Protein AF-A0A091F8K5-F1 (afdb_monomer_lite)

pLDDT: mean 88.26, std 11.59, range [52.06, 98.56]

Foldseek 3Di:
DVVLVVLLVVQVVVCVVVVHDLQDDDPVQWDADPPRHIDGHRCPPCCVVVVVQWDDDVPDDTHSVVPDDPCVVPVDD

Sequence (77 aa):
LLGVGAQIASGMRFLARLNFVHRDLATRNCLVGDGFTVKVADFGMSRNLYAADYYRVRGRALLPIRWMAWECILMVR

InterPro domains:
  IPR000719 Protein kinase domain [PS50011] (1-77)
  IPR001245 Serine-threonine/tyrosine-protein kinase, catalytic domain [PF07714] (2-73)
  IPR002011 Tyrosine-protein kinase, receptor class II, conserved site [PS00239] (48-56)
  IPR008266 Tyrosine-protein kinase, active site [PS00109] (20-32)
  IPR011009 Protein kinase-like domain superfamily [SSF56112] (5-74)
  IPR020635 Tyrosine-protein kinase, catalytic domain [SM00219] (1-77)
  IPR050122 Receptor Tyrosine Kinase [PTHR24416] (1-73)

Secondary structure (DSSP, 8-state):
-HHHHHHHHHHHHHHHHTT---S--SGGGEEEEGGGEEEE---TT-TTTTGGGSEE-TTS-EE-TTTS-HHHHHS--

Radius of gyration: 13.9 Å; chains: 1; bounding box: 33×27×39 Å

Structure (mmCIF, N/CA/C/O backbone):
data_AF-A0A091F8K5-F1
#
_entry.id   AF-A0A091F8K5-F1
#
loop_
_atom_site.group_PDB
_atom_site.id
_atom_site.type_symbol
_atom_site.label_atom_id
_atom_site.label_alt_id
_atom_site.label_comp_id
_atom_site.label_asym_id
_atom_site.label_entity_id
_atom_site.label_seq_id
_atom_site.pdbx_PDB_ins_code
_atom_site.Cartn_x
_atom_site.Cartn_y
_atom_site.Cartn_z
_atom_site.occupancy
_atom_site.B_iso_or_equiv
_atom_site.auth_seq_id
_atom_site.auth_comp_id
_atom_site.auth_asym_id
_atom_site.auth_atom_id
_atom_site.pdbx_PDB_model_num
ATOM 1 N N . LEU A 1 1 ? -12.999 -8.444 9.151 1.00 67.44 1 LEU A N 1
ATOM 2 C CA . LEU A 1 1 ? -12.225 -8.201 7.904 1.00 67.44 1 LEU A CA 1
ATOM 3 C C . LEU A 1 1 ? -12.752 -7.022 7.081 1.00 67.44 1 LEU A C 1
ATOM 5 O O . LEU A 1 1 ? -11.943 -6.183 6.709 1.00 67.44 1 LEU A O 1
ATOM 9 N N . LEU A 1 2 ? -14.067 -6.888 6.848 1.00 90.06 2 LEU A N 1
ATOM 10 C CA . LEU A 1 2 ? -14.634 -5.770 6.064 1.00 90.06 2 LEU A CA 1
ATOM 11 C C . LEU A 1 2 ? -14.208 -4.373 6.561 1.00 90.06 2 LEU A C 1
ATOM 13 O O . LEU A 1 2 ? -13.835 -3.528 5.753 1.00 90.06 2 LEU A O 1
ATOM 17 N N . GLY A 1 3 ? -14.167 -4.153 7.881 1.00 94.38 3 GLY A N 1
ATOM 18 C CA . GLY A 1 3 ? -13.724 -2.876 8.459 1.00 94.38 3 GLY A CA 1
ATOM 19 C C . GLY A 1 3 ? -12.258 -2.523 8.174 1.00 94.38 3 GLY A C 1
ATOM 20 O O . GLY A 1 3 ? -11.933 -1.354 8.004 1.00 94.38 3 GLY A O 1
ATOM 21 N N . VAL A 1 4 ? -11.376 -3.520 8.056 1.00 95.88 4 VAL A N 1
ATOM 22 C CA . VAL A 1 4 ? -9.965 -3.307 7.687 1.00 95.88 4 VAL A CA 1
ATOM 23 C C . VAL A 1 4 ? -9.856 -2.91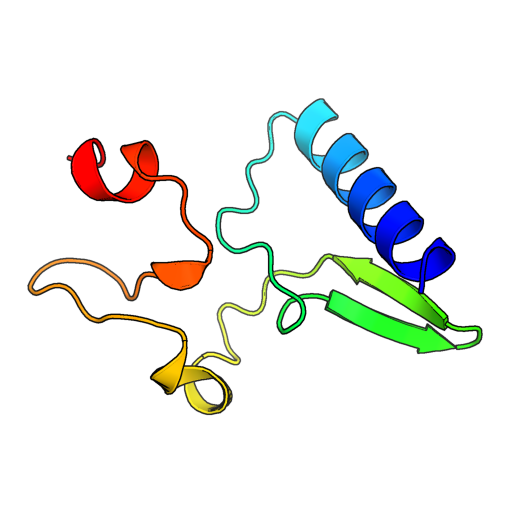0 6.215 1.00 95.88 4 VAL A C 1
ATOM 25 O O . VAL A 1 4 ? -9.214 -1.915 5.888 1.00 95.88 4 VAL A O 1
ATOM 28 N N . GLY A 1 5 ? -10.546 -3.634 5.327 1.00 96.88 5 GLY A N 1
ATOM 29 C CA . GLY A 1 5 ? -10.568 -3.314 3.897 1.00 96.88 5 GLY A CA 1
ATOM 30 C C . GLY A 1 5 ? -11.138 -1.920 3.608 1.00 96.88 5 GLY A C 1
ATOM 31 O O . GLY A 1 5 ? -10.585 -1.184 2.793 1.00 96.88 5 GLY A O 1
ATOM 32 N N . ALA A 1 6 ? -12.191 -1.517 4.327 1.00 98.19 6 ALA A N 1
ATOM 33 C CA . ALA A 1 6 ? -12.795 -0.192 4.189 1.00 98.19 6 ALA A CA 1
ATOM 34 C C . ALA A 1 6 ? -11.831 0.947 4.572 1.00 98.19 6 ALA A C 1
ATOM 36 O O . ALA A 1 6 ? -11.786 1.972 3.890 1.00 98.19 6 ALA A O 1
ATOM 37 N N . GLN A 1 7 ? -11.025 0.763 5.622 1.00 98.31 7 GLN A N 1
ATOM 38 C CA . GLN A 1 7 ? -10.009 1.742 6.025 1.00 98.31 7 GLN A CA 1
ATOM 39 C C . GLN A 1 7 ? -8.921 1.903 4.955 1.00 98.31 7 GLN A C 1
ATOM 41 O O . GLN A 1 7 ? -8.595 3.032 4.583 1.00 98.31 7 GLN A O 1
ATOM 46 N N . ILE A 1 8 ? -8.427 0.793 4.394 1.00 97.94 8 ILE A N 1
ATOM 47 C CA . ILE A 1 8 ? -7.443 0.808 3.298 1.00 97.94 8 ILE A CA 1
ATOM 48 C C . ILE A 1 8 ? -8.017 1.536 2.075 1.00 97.94 8 ILE A C 1
ATOM 50 O O . ILE A 1 8 ? -7.372 2.433 1.531 1.00 97.94 8 ILE A O 1
ATOM 54 N N . ALA A 1 9 ? -9.253 1.215 1.677 1.00 98.25 9 ALA A N 1
ATOM 55 C CA . ALA A 1 9 ? -9.926 1.878 0.561 1.00 98.25 9 ALA A CA 1
ATOM 56 C C . ALA A 1 9 ? -10.102 3.389 0.803 1.00 98.25 9 ALA A C 1
ATOM 58 O O . ALA A 1 9 ? -9.880 4.194 -0.104 1.00 98.25 9 ALA A O 1
ATOM 59 N N . SER A 1 10 ? -10.444 3.794 2.032 1.00 98.44 10 SER A N 1
ATOM 60 C CA . SER A 1 10 ? -10.541 5.207 2.416 1.00 98.44 10 S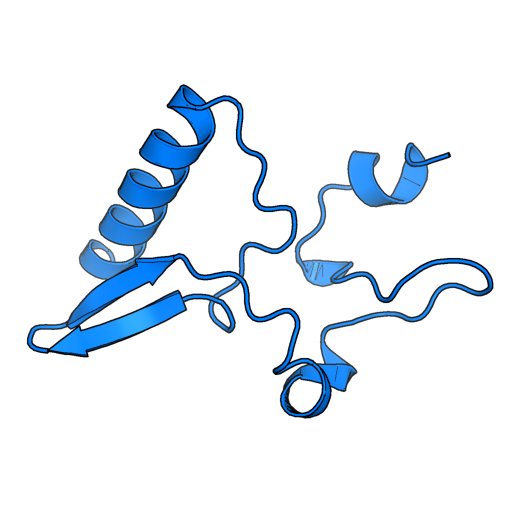ER A CA 1
ATOM 61 C C . SER A 1 10 ? -9.192 5.931 2.300 1.00 98.44 10 SER A C 1
ATOM 63 O O . SER A 1 10 ? -9.130 7.021 1.727 1.00 98.44 10 SER A O 1
ATOM 65 N N . GLY A 1 11 ? -8.102 5.305 2.761 1.00 98.06 11 GLY A N 1
ATOM 66 C CA . GLY A 1 11 ? -6.742 5.833 2.618 1.00 98.06 11 GLY A CA 1
ATOM 67 C C . GLY A 1 11 ? -6.313 5.977 1.155 1.00 98.06 11 GLY A C 1
ATOM 68 O O . GLY A 1 11 ? -5.830 7.033 0.750 1.00 98.06 11 GLY A O 1
ATOM 69 N N . MET A 1 12 ? -6.576 4.967 0.323 1.00 98.38 12 MET A N 1
ATOM 70 C CA . MET A 1 12 ? -6.279 5.033 -1.113 1.00 98.38 12 MET A CA 1
ATOM 71 C C . MET A 1 12 ? -7.116 6.087 -1.842 1.00 98.38 12 MET A C 1
ATOM 73 O O . MET A 1 12 ? -6.603 6.764 -2.731 1.00 98.38 12 MET A O 1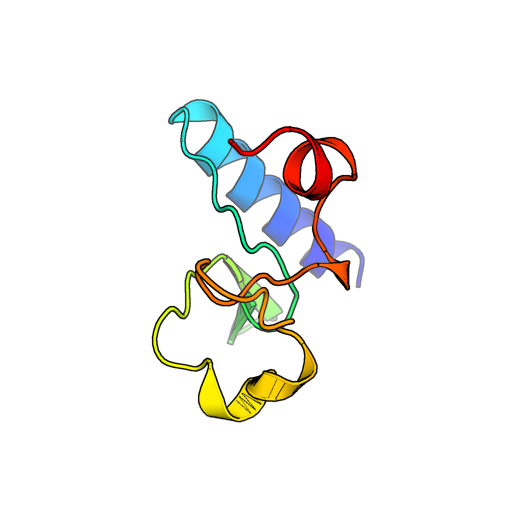
ATOM 77 N N . ARG A 1 13 ? -8.376 6.299 -1.435 1.00 98.56 13 ARG A N 1
ATOM 78 C CA . ARG A 1 13 ? -9.208 7.398 -1.950 1.00 98.56 13 ARG A CA 1
ATOM 79 C C . ARG A 1 13 ? -8.603 8.765 -1.627 1.00 98.56 13 ARG A C 1
ATOM 81 O O . ARG A 1 13 ? -8.676 9.665 -2.459 1.00 98.56 13 ARG A O 1
ATOM 88 N N . PHE A 1 14 ? -8.024 8.936 -0.439 1.00 98.25 14 PHE A N 1
ATOM 89 C CA . PHE A 1 14 ? -7.318 10.166 -0.077 1.00 98.25 14 PHE A CA 1
ATOM 90 C C . PHE A 1 14 ? -6.081 10.389 -0.961 1.00 98.25 14 PHE A C 1
ATOM 92 O O . PHE A 1 14 ? -5.949 11.464 -1.539 1.00 98.25 14 PHE A O 1
ATOM 99 N N . LEU A 1 15 ? -5.239 9.367 -1.152 1.00 97.75 15 LEU A N 1
ATOM 100 C CA . LEU A 1 15 ? -4.065 9.454 -2.034 1.00 97.75 15 LEU A CA 1
ATOM 101 C C . LEU A 1 15 ? -4.450 9.777 -3.486 1.00 97.75 15 LEU A C 1
ATOM 103 O O . LEU A 1 15 ? -3.848 10.654 -4.104 1.00 97.75 15 LEU A O 1
ATOM 107 N N . ALA A 1 16 ? -5.502 9.140 -4.006 1.00 97.81 16 ALA A N 1
ATOM 108 C CA . ALA A 1 16 ? -6.005 9.396 -5.353 1.00 97.81 16 ALA A CA 1
ATOM 109 C C . ALA A 1 16 ? -6.447 10.857 -5.550 1.00 97.81 16 ALA A C 1
ATOM 111 O O . ALA A 1 16 ? -6.151 11.450 -6.583 1.00 97.81 16 ALA A O 1
ATOM 112 N N . ARG A 1 17 ? -7.092 11.473 -4.546 1.00 98.31 17 ARG A N 1
ATOM 113 C CA . ARG A 1 17 ? -7.476 12.900 -4.588 1.00 98.31 17 ARG A CA 1
ATOM 114 C C . ARG A 1 17 ? -6.277 13.847 -4.656 1.00 98.31 17 ARG A C 1
ATOM 116 O O . ARG A 1 17 ? -6.423 14.959 -5.147 1.00 98.31 17 ARG A O 1
ATOM 123 N N . LEU A 1 18 ? -5.113 13.412 -4.180 1.00 97.94 18 LEU A N 1
ATOM 124 C CA . LEU A 1 18 ? -3.856 14.155 -4.270 1.00 97.94 18 LEU A CA 1
ATOM 125 C C . LEU A 1 18 ? -3.074 13.850 -5.558 1.00 97.94 18 LEU A C 1
ATOM 127 O O . LEU A 1 18 ? -1.929 14.276 -5.681 1.00 97.94 18 LEU A O 1
ATOM 131 N N . ASN A 1 19 ? -3.654 13.098 -6.505 1.00 97.25 19 ASN A N 1
ATOM 132 C CA . ASN A 1 19 ? -2.957 12.549 -7.675 1.00 97.25 19 ASN A CA 1
ATOM 133 C C . ASN A 1 19 ? -1.700 11.739 -7.299 1.00 97.25 19 ASN A C 1
ATOM 135 O O . ASN A 1 19 ? -0.728 11.680 -8.053 1.00 97.25 19 ASN A O 1
ATOM 139 N N . PHE A 1 20 ? -1.714 11.103 -6.123 1.00 95.81 20 PHE A N 1
ATOM 140 C CA . PHE A 1 20 ? -0.600 10.307 -5.628 1.00 95.81 20 PHE A CA 1
ATOM 141 C C . PHE A 1 20 ? -0.839 8.817 -5.891 1.00 95.81 20 PHE A C 1
ATOM 143 O O . PHE A 1 20 ? -1.822 8.232 -5.433 1.00 95.81 20 PHE A O 1
ATOM 150 N N . VAL A 1 21 ? 0.096 8.180 -6.599 1.00 94.62 21 VAL A N 1
ATOM 151 C CA . VAL A 1 21 ? 0.062 6.741 -6.894 1.00 94.62 21 VAL A CA 1
ATOM 152 C C . VAL A 1 21 ? 1.024 6.019 -5.956 1.00 94.62 21 VAL A C 1
ATOM 154 O O . VAL A 1 21 ? 2.228 6.234 -6.038 1.00 94.62 21 VAL A O 1
ATOM 157 N N . HIS A 1 22 ? 0.506 5.125 -5.108 1.00 94.56 22 HIS A N 1
ATOM 158 C CA . HIS A 1 22 ? 1.317 4.390 -4.125 1.00 94.56 22 HIS A CA 1
ATOM 159 C C . HIS A 1 22 ? 2.315 3.403 -4.755 1.00 94.56 22 HIS A C 1
ATOM 161 O O . HIS A 1 22 ? 3.397 3.200 -4.221 1.00 94.56 22 HIS A O 1
ATOM 167 N N . ARG A 1 23 ? 1.959 2.764 -5.880 1.00 92.44 23 ARG A N 1
ATOM 168 C CA . ARG A 1 23 ? 2.790 1.804 -6.651 1.00 92.44 23 ARG A CA 1
ATOM 169 C C . ARG A 1 23 ? 3.156 0.473 -5.970 1.00 92.44 23 ARG A C 1
ATOM 171 O O . ARG A 1 23 ? 3.651 -0.411 -6.659 1.00 92.44 23 ARG A O 1
ATOM 178 N N . ASP A 1 24 ? 2.877 0.297 -4.681 1.00 92.38 24 ASP A N 1
ATOM 179 C CA . ASP A 1 24 ? 3.155 -0.945 -3.937 1.00 92.38 24 ASP A CA 1
ATOM 180 C C . ASP A 1 24 ? 2.107 -1.185 -2.836 1.00 92.38 24 ASP A C 1
ATOM 182 O O . ASP A 1 24 ? 2.423 -1.330 -1.658 1.00 92.38 24 ASP A O 1
ATOM 186 N N . LEU A 1 25 ? 0.819 -1.167 -3.194 1.00 94.81 25 LEU A N 1
ATOM 187 C CA . LEU A 1 25 ? -0.245 -1.443 -2.228 1.00 94.81 25 LEU A CA 1
ATOM 188 C C . LEU A 1 25 ? -0.347 -2.953 -1.964 1.00 94.81 25 LEU A C 1
ATOM 190 O O . LEU A 1 25 ? -0.765 -3.721 -2.828 1.00 94.81 25 LEU A O 1
ATOM 194 N N . ALA A 1 26 ? -0.014 -3.359 -0.742 1.00 93.75 26 ALA A N 1
ATOM 195 C CA . ALA A 1 26 ? -0.139 -4.727 -0.251 1.00 93.75 26 ALA A CA 1
ATOM 196 C C . ALA A 1 26 ? -0.329 -4.727 1.274 1.00 93.75 26 ALA A C 1
ATOM 198 O O . ALA A 1 26 ? -0.064 -3.727 1.943 1.00 93.75 26 ALA A O 1
ATOM 199 N N . THR A 1 27 ? -0.746 -5.856 1.851 1.00 93.50 27 THR A N 1
ATOM 200 C CA . THR A 1 27 ? -0.924 -5.987 3.311 1.00 93.50 27 THR A CA 1
ATOM 201 C C . THR A 1 27 ? 0.374 -5.750 4.084 1.00 93.50 27 THR A C 1
ATOM 203 O O . THR A 1 27 ? 0.331 -5.130 5.140 1.00 93.50 27 THR A O 1
ATOM 206 N N . ARG A 1 28 ? 1.533 -6.137 3.528 1.00 92.44 28 ARG A N 1
ATOM 207 C CA . ARG A 1 28 ? 2.869 -5.829 4.084 1.00 92.44 28 ARG A CA 1
ATOM 208 C C . ARG A 1 28 ? 3.160 -4.327 4.227 1.00 92.44 28 ARG A C 1
ATOM 210 O O . ARG A 1 28 ? 4.011 -3.947 5.021 1.00 92.44 28 ARG A O 1
ATOM 217 N N . ASN A 1 29 ? 2.440 -3.494 3.474 1.00 93.44 29 ASN A N 1
ATOM 218 C CA . ASN A 1 29 ? 2.530 -2.033 3.464 1.00 93.44 29 ASN A CA 1
ATOM 219 C C . ASN A 1 29 ? 1.342 -1.375 4.197 1.00 93.44 29 ASN A C 1
ATOM 221 O O . ASN A 1 29 ? 1.060 -0.191 4.032 1.00 93.44 29 ASN A O 1
ATOM 225 N N . CYS A 1 30 ? 0.627 -2.137 5.028 1.00 94.06 30 CYS A N 1
ATOM 226 C CA . CYS A 1 30 ? -0.415 -1.627 5.911 1.00 94.06 30 CYS A CA 1
ATOM 227 C C . CYS A 1 30 ? 0.013 -1.812 7.369 1.00 94.06 30 CYS A C 1
ATOM 229 O O . CYS A 1 30 ? 0.347 -2.915 7.795 1.00 94.06 30 CYS A O 1
ATOM 231 N N . LEU A 1 31 ? -0.033 -0.735 8.146 1.00 94.69 31 LEU A N 1
ATOM 232 C CA . LEU A 1 31 ? 0.212 -0.760 9.583 1.00 94.69 31 LEU A CA 1
ATOM 233 C C . LEU A 1 31 ? -1.095 -0.938 10.338 1.00 94.69 31 LEU A C 1
ATOM 235 O O . LEU A 1 31 ? -2.077 -0.266 10.024 1.00 94.69 31 LEU A O 1
ATOM 239 N N . VAL A 1 32 ? -1.083 -1.795 11.356 1.00 95.75 32 VAL A N 1
ATOM 240 C CA . VAL A 1 32 ? -2.207 -1.995 12.274 1.00 95.75 32 VAL A CA 1
ATOM 241 C C . VAL A 1 32 ? -1.812 -1.442 13.637 1.00 95.75 32 VAL A C 1
ATOM 243 O O . VAL A 1 32 ? -0.791 -1.841 14.190 1.00 95.75 32 VAL A O 1
ATOM 246 N N . GLY A 1 33 ? -2.603 -0.506 14.149 1.00 95.94 33 GLY A N 1
ATOM 247 C CA . GLY A 1 33 ? -2.478 0.032 15.500 1.00 95.94 33 GLY A CA 1
ATOM 248 C C . GLY A 1 33 ? -3.653 -0.378 16.385 1.00 95.94 33 GLY A C 1
ATOM 249 O O . GLY A 1 33 ? -4.448 -1.258 16.038 1.00 95.94 33 GLY A O 1
ATOM 250 N N . ASP A 1 34 ? -3.783 0.308 17.516 1.00 96.56 34 ASP A N 1
ATOM 251 C CA . ASP A 1 34 ? -4.831 0.040 18.498 1.00 96.56 34 ASP A CA 1
ATOM 252 C C . ASP A 1 34 ? -6.242 0.161 17.901 1.00 96.56 34 ASP A C 1
ATOM 254 O O . ASP A 1 34 ? -6.508 0.939 16.974 1.00 96.56 34 ASP A O 1
ATOM 258 N N . GLY A 1 35 ? -7.160 -0.661 18.416 1.00 95.00 35 GLY A N 1
ATOM 259 C CA . GLY A 1 35 ? -8.550 -0.698 17.954 1.00 95.00 35 GLY A CA 1
ATOM 260 C C . GLY A 1 35 ? -8.724 -1.178 16.508 1.00 95.00 35 GLY A C 1
ATOM 261 O O . GLY A 1 35 ? -9.720 -0.838 15.877 1.00 95.00 35 GLY A O 1
ATOM 262 N N . PHE A 1 36 ? -7.767 -1.943 15.967 1.00 95.00 36 PHE A N 1
ATOM 263 C CA . PHE A 1 36 ? -7.744 -2.365 14.557 1.00 95.00 36 PHE A CA 1
ATOM 264 C C . PHE A 1 36 ? -7.732 -1.187 13.568 1.00 95.00 36 PHE A C 1
ATOM 266 O O . PHE A 1 36 ? -8.262 -1.283 12.454 1.00 95.00 36 PHE A O 1
ATOM 273 N N . THR A 1 37 ? -7.113 -0.075 13.970 1.00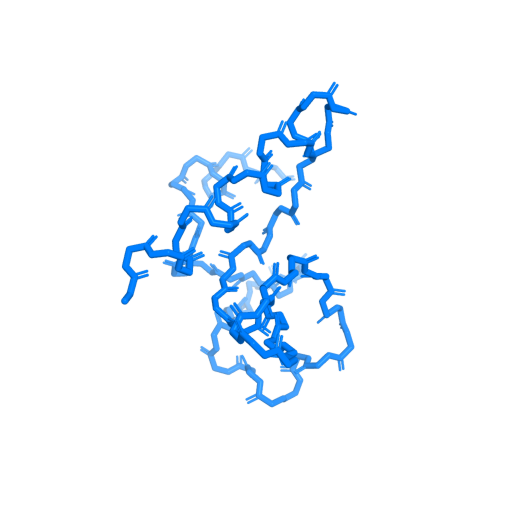 97.00 37 THR A N 1
ATOM 274 C CA . THR A 1 37 ? -6.890 1.075 13.090 1.00 97.00 37 THR A CA 1
ATOM 275 C C . THR A 1 37 ? -5.828 0.726 12.057 1.00 97.00 37 THR A C 1
ATOM 277 O O . THR A 1 37 ? -4.733 0.299 12.422 1.00 97.00 37 THR A O 1
ATOM 280 N N . VAL A 1 38 ? -6.119 0.938 10.773 1.00 97.25 38 VAL A N 1
ATOM 281 C CA . VAL A 1 38 ? -5.203 0.621 9.672 1.00 97.25 38 VAL A CA 1
ATOM 282 C C . VAL A 1 38 ? -4.744 1.878 8.950 1.00 97.25 38 VAL A C 1
ATOM 284 O O . VAL A 1 38 ? -5.555 2.715 8.555 1.00 97.25 38 VAL A O 1
ATOM 287 N N . LYS A 1 39 ? -3.430 1.995 8.739 1.00 96.62 39 LYS A N 1
ATOM 288 C CA . LYS A 1 39 ? -2.811 3.071 7.956 1.00 96.62 39 LYS A CA 1
ATOM 289 C C . LYS A 1 39 ? -2.006 2.495 6.798 1.00 96.62 39 LYS A C 1
ATOM 291 O O . LYS A 1 39 ? -1.207 1.582 6.989 1.00 96.62 39 LYS A O 1
ATOM 296 N N . VAL A 1 40 ? -2.213 3.050 5.608 1.00 96.06 40 VAL A N 1
ATOM 297 C CA . VAL A 1 40 ? -1.417 2.729 4.417 1.00 96.06 40 VAL A CA 1
ATOM 298 C C . VAL A 1 40 ? -0.054 3.420 4.539 1.00 96.06 40 VAL A C 1
ATOM 300 O O . VAL A 1 40 ? -0.002 4.604 4.872 1.00 96.06 40 VAL A O 1
ATOM 303 N N . ALA A 1 41 ? 1.032 2.685 4.305 1.00 91.69 41 ALA A N 1
ATOM 304 C CA . ALA A 1 41 ? 2.413 3.143 4.441 1.00 91.69 41 ALA A CA 1
ATOM 305 C C . ALA A 1 41 ? 3.273 2.663 3.257 1.00 91.69 41 ALA A C 1
ATOM 307 O O . ALA A 1 41 ? 2.941 1.675 2.618 1.00 91.69 41 ALA A O 1
ATOM 308 N N . ASP A 1 42 ? 4.410 3.312 2.998 1.00 82.19 42 ASP A N 1
ATOM 309 C CA . ASP A 1 42 ? 5.374 2.880 1.976 1.00 82.19 42 ASP A CA 1
ATOM 310 C C . ASP A 1 42 ? 6.702 2.478 2.630 1.00 82.19 42 ASP A C 1
ATOM 312 O O . ASP A 1 42 ? 7.523 3.321 3.003 1.00 82.19 42 ASP A O 1
ATOM 316 N N . PHE A 1 43 ? 6.912 1.172 2.805 1.00 64.94 43 PHE A N 1
ATOM 317 C CA . PHE A 1 43 ? 8.143 0.644 3.381 1.00 64.94 43 PHE A CA 1
ATOM 318 C C . PHE A 1 43 ? 9.188 0.344 2.306 1.00 64.94 43 PHE A C 1
ATOM 320 O O . PHE A 1 43 ? 9.555 -0.807 2.062 1.00 64.94 43 PHE A O 1
ATOM 327 N N . GLY A 1 44 ? 9.782 1.396 1.741 1.00 62.09 44 GLY A N 1
ATOM 328 C CA . GLY A 1 44 ? 10.968 1.262 0.887 1.00 62.09 44 GLY A CA 1
ATOM 329 C C . GLY A 1 44 ? 12.150 0.539 1.565 1.00 62.09 44 GLY A C 1
ATOM 330 O O . GLY A 1 44 ? 12.993 -0.030 0.871 1.00 62.09 44 GLY A O 1
ATOM 331 N N . MET A 1 45 ? 12.189 0.513 2.907 1.00 52.06 45 MET A N 1
ATOM 332 C CA . MET A 1 45 ? 13.290 -0.018 3.729 1.00 52.06 45 MET A CA 1
ATOM 333 C C . MET A 1 45 ? 13.069 -1.439 4.289 1.00 52.06 45 MET A C 1
ATOM 335 O O . MET A 1 45 ? 14.033 -2.072 4.710 1.00 52.06 45 MET A O 1
ATOM 339 N N . SER A 1 46 ? 11.851 -1.996 4.244 1.00 58.34 46 SER A N 1
ATOM 340 C CA . SER A 1 46 ? 11.539 -3.335 4.803 1.00 58.34 46 SER A CA 1
ATOM 341 C C . SER A 1 46 ? 11.677 -4.477 3.785 1.00 58.34 46 SER A C 1
ATOM 343 O O . SER A 1 46 ? 11.291 -5.616 4.052 1.00 58.34 46 SER A O 1
ATOM 345 N N . ARG A 1 47 ? 12.235 -4.184 2.602 1.00 61.94 47 ARG A N 1
ATOM 346 C CA . ARG A 1 47 ? 12.307 -5.101 1.450 1.00 61.94 47 ARG A CA 1
ATOM 347 C C . ARG A 1 47 ? 13.024 -6.419 1.740 1.00 61.94 47 ARG A C 1
ATOM 349 O O . ARG A 1 47 ? 12.715 -7.406 1.086 1.00 61.94 47 ARG A O 1
ATOM 356 N N . ASN A 1 48 ? 13.934 -6.464 2.715 1.00 70.25 48 ASN A N 1
ATOM 357 C CA . ASN A 1 48 ? 14.655 -7.696 3.052 1.00 70.25 48 ASN A CA 1
ATOM 358 C C . ASN A 1 48 ? 13.744 -8.767 3.670 1.00 70.25 48 ASN A C 1
ATOM 360 O O . ASN A 1 48 ? 13.912 -9.942 3.360 1.00 70.25 48 ASN A O 1
ATOM 364 N N . LEU A 1 49 ? 12.762 -8.378 4.492 1.00 79.75 49 LEU A N 1
ATOM 365 C CA . LEU A 1 49 ? 11.827 -9.330 5.105 1.00 79.75 49 LEU A CA 1
ATOM 366 C C . LEU A 1 49 ? 10.852 -9.910 4.071 1.00 79.75 49 LEU A C 1
ATOM 368 O O . LEU A 1 49 ? 10.502 -11.084 4.128 1.00 79.75 49 LEU A O 1
ATOM 372 N N . TYR A 1 50 ? 10.454 -9.090 3.098 1.00 81.56 50 TYR A N 1
ATOM 373 C CA . TYR A 1 50 ? 9.492 -9.447 2.055 1.00 81.56 50 TYR A CA 1
ATOM 374 C C . TYR A 1 50 ? 10.156 -9.694 0.698 1.00 81.56 50 TYR A C 1
ATOM 376 O O . TYR A 1 50 ? 9.515 -9.542 -0.336 1.00 81.56 50 TYR A O 1
ATOM 384 N N . ALA A 1 51 ? 11.437 -10.074 0.667 1.00 82.44 51 ALA A N 1
ATOM 385 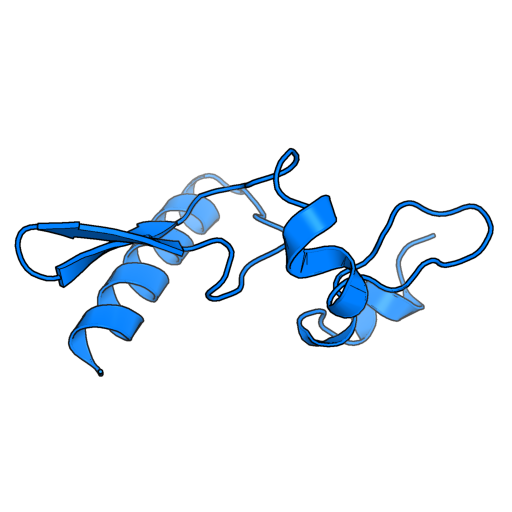C CA . ALA A 1 51 ? 12.210 -10.157 -0.575 1.00 82.44 51 ALA A CA 1
ATOM 386 C C . ALA A 1 51 ? 11.574 -11.090 -1.623 1.00 82.44 51 ALA A C 1
ATOM 388 O O . ALA A 1 51 ? 11.637 -10.804 -2.815 1.00 82.44 51 ALA A O 1
ATOM 389 N N . ALA A 1 52 ? 10.911 -12.165 -1.181 1.00 85.44 52 ALA A N 1
ATOM 390 C CA . ALA A 1 52 ? 10.219 -13.119 -2.050 1.00 85.44 52 ALA A CA 1
ATOM 391 C C . ALA A 1 52 ? 8.991 -12.536 -2.783 1.00 85.44 52 ALA A C 1
ATOM 393 O O . ALA A 1 52 ? 8.575 -13.078 -3.810 1.00 85.44 52 ALA A O 1
ATOM 394 N N . ASP A 1 53 ? 8.427 -11.428 -2.293 1.00 85.38 53 ASP A N 1
ATOM 395 C CA . ASP A 1 53 ? 7.303 -10.738 -2.935 1.00 85.38 53 ASP A CA 1
ATOM 396 C C . ASP A 1 53 ? 7.744 -9.864 -4.117 1.00 85.38 53 ASP A C 1
ATOM 398 O O . ASP A 1 53 ? 6.906 -9.442 -4.920 1.00 85.38 53 ASP A O 1
ATOM 402 N N . TYR A 1 54 ? 9.049 -9.605 -4.243 1.00 87.88 54 TYR A N 1
ATOM 403 C CA . TYR A 1 54 ? 9.612 -8.750 -5.278 1.00 87.88 54 TYR A CA 1
ATOM 404 C C . TYR A 1 54 ? 10.403 -9.567 -6.295 1.00 87.88 54 TYR A C 1
ATOM 406 O O . TYR A 1 54 ? 11.364 -10.264 -5.976 1.00 87.88 54 TYR A O 1
ATOM 414 N N . TYR A 1 55 ? 10.038 -9.422 -7.564 1.00 87.44 55 TYR A N 1
ATOM 415 C CA . TYR A 1 55 ? 10.782 -10.005 -8.667 1.00 87.44 55 TYR A CA 1
ATOM 416 C C . TYR A 1 55 ? 11.881 -9.053 -9.139 1.00 87.44 55 TYR A C 1
ATOM 418 O O . TYR A 1 55 ? 11.669 -7.844 -9.290 1.00 87.44 55 TYR A O 1
ATOM 426 N N . ARG A 1 56 ? 13.070 -9.606 -9.400 1.00 83.38 56 ARG A N 1
ATOM 427 C CA . ARG A 1 56 ? 14.213 -8.854 -9.918 1.00 83.38 56 ARG A CA 1
ATOM 428 C C . ARG A 1 56 ? 14.298 -8.993 -11.432 1.00 83.38 56 ARG A C 1
ATOM 430 O O . ARG A 1 56 ? 14.803 -9.987 -11.944 1.00 83.38 56 ARG A O 1
ATOM 437 N N . VAL A 1 57 ? 13.859 -7.961 -12.143 1.00 78.69 57 VAL A N 1
ATOM 438 C CA . VAL A 1 57 ? 14.067 -7.853 -13.592 1.00 78.69 57 VAL A CA 1
ATOM 439 C C . VAL A 1 57 ? 15.468 -7.285 -13.845 1.00 78.69 57 VAL A C 1
ATOM 441 O O . VAL A 1 57 ? 15.845 -6.271 -13.254 1.00 78.69 57 VAL A O 1
ATOM 444 N N . ARG A 1 58 ? 16.265 -7.924 -14.713 1.00 78.56 58 ARG A N 1
ATOM 445 C CA . ARG A 1 58 ? 17.593 -7.411 -15.102 1.00 78.56 58 ARG A CA 1
ATOM 446 C C . ARG A 1 58 ? 17.471 -5.976 -15.634 1.00 78.56 58 ARG A C 1
ATOM 448 O O . ARG A 1 58 ? 16.682 -5.722 -16.535 1.00 78.56 58 ARG A O 1
ATOM 455 N N . GLY A 1 59 ? 18.249 -5.052 -15.067 1.00 72.94 59 GLY A N 1
ATOM 456 C CA . GLY A 1 59 ? 18.255 -3.637 -15.460 1.00 72.94 59 GLY A CA 1
ATOM 457 C C . GLY A 1 59 ? 17.115 -2.780 -14.891 1.00 72.94 59 GLY A C 1
ATOM 458 O O . GLY A 1 59 ? 17.097 -1.583 -15.154 1.00 72.94 59 GLY A O 1
ATOM 459 N N . ARG A 1 60 ? 16.192 -3.338 -14.091 1.00 69.19 60 ARG A N 1
ATOM 460 C CA . ARG A 1 60 ? 15.132 -2.572 -13.406 1.00 69.19 60 ARG A CA 1
ATOM 461 C C . ARG A 1 60 ? 15.225 -2.706 -11.885 1.00 69.19 60 ARG A C 1
ATOM 463 O O . ARG A 1 60 ? 15.923 -3.569 -11.349 1.00 69.19 60 ARG A O 1
ATOM 470 N N . ALA A 1 61 ? 14.501 -1.829 -11.191 1.00 76.06 61 ALA A N 1
ATOM 471 C CA . ALA A 1 61 ? 14.269 -1.944 -9.756 1.00 76.06 61 ALA A CA 1
ATOM 472 C C . ALA A 1 61 ? 13.491 -3.232 -9.413 1.00 76.06 61 ALA A C 1
ATOM 474 O O . ALA A 1 61 ? 12.908 -3.876 -10.284 1.00 76.06 61 ALA A O 1
ATOM 475 N N . LEU A 1 62 ? 13.488 -3.610 -8.133 1.00 84.31 62 LEU A N 1
ATOM 476 C CA . LEU A 1 62 ? 12.656 -4.696 -7.607 1.00 84.31 62 LEU A CA 1
ATOM 477 C C . LEU A 1 62 ? 11.168 -4.358 -7.782 1.00 84.31 62 LEU A C 1
ATOM 479 O O . LEU A 1 62 ? 10.741 -3.279 -7.373 1.00 84.31 62 LEU A O 1
ATOM 483 N N . LEU A 1 63 ? 10.394 -5.275 -8.372 1.00 88.62 63 LEU A N 1
ATOM 484 C CA . LEU A 1 63 ? 8.985 -5.054 -8.715 1.00 88.62 63 LEU A CA 1
ATOM 485 C C . LEU A 1 63 ? 8.059 -6.042 -7.983 1.00 88.62 63 LEU A C 1
ATOM 487 O O . LEU A 1 63 ? 8.292 -7.251 -8.069 1.00 88.62 63 LEU A O 1
ATOM 491 N N . PRO A 1 64 ? 6.984 -5.579 -7.319 1.00 91.81 64 PRO A N 1
ATOM 492 C CA . PRO A 1 64 ? 6.010 -6.439 -6.644 1.00 91.81 64 PRO A CA 1
ATOM 493 C C . PRO A 1 64 ? 5.007 -7.049 -7.642 1.00 91.81 64 PRO A C 1
ATOM 495 O O . PRO A 1 64 ? 3.802 -6.819 -7.553 1.00 91.81 64 PRO A O 1
ATOM 498 N N . ILE A 1 65 ? 5.490 -7.830 -8.616 1.00 91.69 65 ILE A N 1
ATOM 499 C CA . ILE A 1 65 ? 4.725 -8.253 -9.810 1.00 91.69 65 ILE A CA 1
ATOM 500 C C . ILE A 1 65 ? 3.394 -8.960 -9.510 1.00 91.69 65 ILE A C 1
ATOM 502 O O . ILE A 1 65 ? 2.484 -8.901 -10.327 1.00 91.69 65 ILE A O 1
ATOM 506 N N . ARG A 1 66 ? 3.250 -9.597 -8.339 1.00 93.81 66 ARG A N 1
ATOM 507 C CA . ARG A 1 66 ? 2.010 -10.282 -7.926 1.00 93.81 66 ARG A CA 1
ATOM 508 C C . ARG A 1 66 ? 0.875 -9.318 -7.549 1.00 93.81 66 ARG A C 1
ATOM 510 O O . ARG A 1 66 ? -0.272 -9.743 -7.499 1.00 93.81 66 ARG A O 1
ATOM 517 N N . TRP A 1 67 ? 1.195 -8.050 -7.281 1.00 94.31 67 TRP A N 1
ATOM 518 C CA . TRP A 1 67 ? 0.245 -6.978 -6.942 1.00 94.31 67 TRP A CA 1
ATOM 519 C C . TRP A 1 67 ? 0.122 -5.919 -8.043 1.00 94.31 67 TRP A C 1
ATOM 521 O O . TRP A 1 67 ? -0.642 -4.967 -7.904 1.00 94.31 67 TRP A O 1
ATOM 531 N N . MET A 1 68 ? 0.884 -6.055 -9.128 1.00 93.69 68 MET A N 1
ATOM 532 C CA . MET A 1 68 ? 0.864 -5.106 -10.233 1.00 93.69 68 MET A CA 1
ATOM 533 C C . MET A 1 68 ? -0.235 -5.463 -11.231 1.00 93.69 68 MET A C 1
ATOM 535 O O . MET A 1 68 ? -0.459 -6.632 -11.539 1.00 93.69 68 MET A O 1
ATOM 539 N N . ALA A 1 69 ? -0.875 -4.436 -11.783 1.00 95.31 69 ALA A N 1
ATOM 540 C CA . ALA A 1 69 ? -1.696 -4.592 -12.972 1.00 95.31 69 ALA A CA 1
ATOM 541 C C . ALA A 1 69 ? -0.812 -4.951 -14.185 1.00 95.31 69 ALA A C 1
ATOM 543 O O . ALA A 1 69 ? 0.386 -4.644 -14.212 1.00 95.31 69 ALA A O 1
ATOM 544 N N . TRP A 1 70 ? -1.386 -5.620 -15.184 1.00 94.62 70 TRP A N 1
ATOM 545 C CA . TRP A 1 70 ? -0.641 -6.155 -16.329 1.00 94.62 70 TRP A CA 1
ATOM 546 C C . TRP A 1 70 ? 0.020 -5.042 -17.159 1.00 94.62 70 TRP A C 1
ATOM 548 O O . TRP A 1 70 ? 1.157 -5.189 -17.611 1.00 94.62 70 TRP A O 1
ATOM 558 N N . GLU A 1 71 ? -0.642 -3.893 -17.293 1.00 94.50 71 GLU A N 1
ATOM 559 C CA . GLU A 1 71 ? -0.125 -2.713 -17.977 1.00 94.50 71 GLU A CA 1
ATOM 560 C C . GLU A 1 71 ? 1.104 -2.135 -17.264 1.00 94.50 71 GLU A C 1
ATOM 562 O O . GLU A 1 71 ? 2.062 -1.729 -17.920 1.00 94.50 71 GLU A O 1
ATOM 567 N N . CYS A 1 72 ? 1.160 -2.196 -15.929 1.00 89.94 72 CYS A N 1
ATOM 568 C CA . CYS A 1 72 ? 2.336 -1.771 -15.168 1.00 89.94 72 CYS A CA 1
ATOM 569 C C . CYS A 1 72 ? 3.540 -2.704 -15.375 1.00 89.94 72 CYS A C 1
ATOM 571 O O . CYS A 1 72 ? 4.674 -2.301 -15.132 1.00 89.94 72 CYS A O 1
ATOM 573 N N . ILE A 1 73 ? 3.320 -3.951 -15.797 1.00 88.38 73 ILE A N 1
ATOM 574 C CA . ILE A 1 73 ? 4.397 -4.906 -16.086 1.00 88.38 73 ILE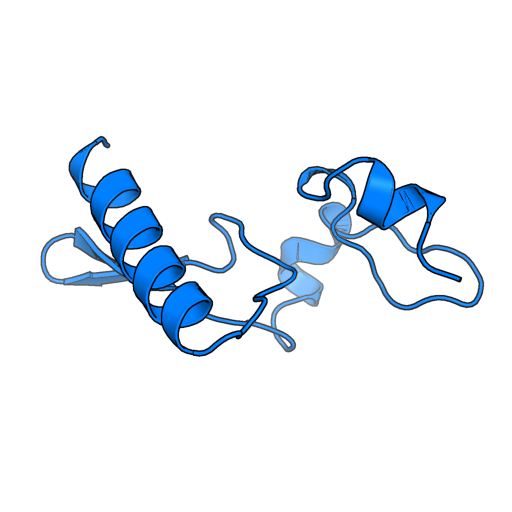 A CA 1
ATOM 575 C C . ILE A 1 73 ? 4.906 -4.706 -17.519 1.00 88.38 73 ILE A C 1
ATOM 577 O O . ILE A 1 73 ? 6.117 -4.661 -17.743 1.00 88.38 73 ILE A O 1
ATOM 581 N N . LEU A 1 74 ? 3.989 -4.569 -18.482 1.00 86.94 74 LEU A N 1
ATOM 582 C CA . LEU A 1 74 ? 4.310 -4.580 -19.912 1.00 86.94 74 LEU A CA 1
ATOM 583 C C . LEU A 1 74 ? 4.603 -3.195 -20.503 1.00 86.94 74 LEU A C 1
ATOM 585 O O . LEU A 1 74 ? 5.385 -3.097 -21.445 1.00 86.94 74 LEU A O 1
ATOM 589 N N . MET A 1 75 ? 3.977 -2.134 -19.987 1.00 83.19 75 MET A N 1
ATOM 590 C CA . MET A 1 75 ? 4.008 -0.802 -20.611 1.00 83.19 75 MET A CA 1
ATOM 591 C C . MET A 1 75 ? 4.991 0.171 -19.959 1.00 83.19 75 MET A C 1
ATOM 593 O O . MET A 1 75 ? 5.214 1.259 -20.491 1.00 83.19 75 MET A O 1
ATOM 597 N N . VAL A 1 76 ? 5.605 -0.196 -18.831 1.00 66.88 76 VAL A N 1
ATOM 598 C CA . VAL A 1 76 ? 6.720 0.577 -18.272 1.00 66.88 76 VAL A CA 1
ATOM 599 C C . VAL A 1 76 ? 7.880 0.448 -19.254 1.00 66.88 76 VAL A C 1
ATOM 601 O O . VAL A 1 76 ? 8.397 -0.656 -19.432 1.00 66.88 76 VAL A O 1
ATOM 604 N N . ARG A 1 77 ? 8.235 1.546 -19.928 1.00 55.94 77 ARG A N 1
ATOM 605 C CA . ARG A 1 77 ? 9.459 1.658 -20.732 1.00 55.94 77 ARG A CA 1
ATOM 606 C C . ARG A 1 77 ? 10.653 1.750 -19.790 1.00 55.94 77 ARG A C 1
ATOM 608 O O . ARG A 1 77 ? 10.660 2.690 -18.969 1.00 55.94 77 ARG A O 1
#

Organism: Corvus brachyrhynchos (NCBI:txid85066)